Protein AF-A0A971RRY9-F1 (afdb_monomer_lite)

Sequence (162 aa):
MRKINLSLVLVLTAAALVTGLWMGRGYATSAAPGSERDPLVSKSYVDDAIAKLATQLEDIGLPGIDPENPPAANTKLTVVSVAAGKRLIAYEGTEFILRSGKATAIGSAAGGIPDLTGGKDLPNNAAIPANHLLLFPRSDQRGIKATTNIIVMVRGEYTIEP

Radius of gyration: 34.04 Å; chains: 1; bounding box: 78×70×73 Å

Structure (mmCIF, N/CA/C/O backbone):
data_AF-A0A971RRY9-F1
#
_entry.id   AF-A0A971RRY9-F1
#
loop_
_atom_site.group_PDB
_atom_site.id
_atom_site.type_symbol
_atom_site.label_atom_id
_atom_site.label_alt_id
_atom_site.label_comp_id
_atom_site.label_asym_id
_atom_site.label_entity_id
_atom_site.label_seq_id
_atom_site.pdbx_PDB_ins_code
_atom_site.Cartn_x
_atom_site.Cartn_y
_atom_site.Cartn_z
_atom_site.occupancy
_atom_site.B_iso_or_equiv
_atom_site.auth_seq_id
_atom_site.auth_comp_id
_atom_site.auth_asym_id
_atom_site.auth_atom_id
_atom_site.pdbx_PDB_model_num
ATOM 1 N N . MET A 1 1 ? 52.415 -56.990 -55.956 1.00 50.34 1 MET A N 1
ATOM 2 C CA . MET A 1 1 ? 52.219 -56.233 -54.698 1.00 50.34 1 MET A CA 1
ATOM 3 C C . MET A 1 1 ? 53.061 -54.962 -54.763 1.00 50.34 1 MET A C 1
ATOM 5 O O . MET A 1 1 ? 54.281 -55.066 -54.794 1.00 50.34 1 MET A O 1
ATOM 9 N N . ARG A 1 2 ? 52.447 -53.777 -54.902 1.00 57.75 2 ARG A N 1
ATOM 10 C CA . ARG A 1 2 ? 53.183 -52.497 -54.937 1.00 57.75 2 ARG A CA 1
ATOM 11 C C . ARG A 1 2 ? 53.701 -52.197 -53.525 1.00 57.75 2 ARG A C 1
ATOM 13 O O . ARG A 1 2 ? 52.895 -52.059 -52.612 1.00 57.75 2 ARG A O 1
ATOM 20 N N . LYS A 1 3 ? 55.025 -52.152 -53.338 1.00 63.56 3 LYS A N 1
ATOM 21 C CA . LYS A 1 3 ? 55.640 -51.778 -52.056 1.00 63.56 3 LYS A CA 1
ATOM 22 C C . LYS A 1 3 ? 55.388 -50.288 -51.834 1.00 63.56 3 LYS A C 1
ATOM 24 O O . LYS A 1 3 ? 55.818 -49.467 -52.638 1.00 63.56 3 LYS A O 1
ATOM 29 N N . ILE A 1 4 ? 54.632 -49.952 -50.798 1.00 69.81 4 ILE A N 1
ATOM 30 C CA . ILE A 1 4 ? 54.374 -48.562 -50.423 1.00 69.81 4 ILE A CA 1
ATOM 31 C C . ILE A 1 4 ? 55.626 -48.050 -49.707 1.00 69.81 4 ILE A C 1
ATOM 33 O O . ILE A 1 4 ? 56.077 -48.656 -48.735 1.00 69.81 4 ILE A O 1
ATOM 37 N N . ASN A 1 5 ? 56.204 -46.955 -50.201 1.00 78.25 5 ASN A N 1
ATOM 38 C CA . ASN A 1 5 ? 57.389 -46.350 -49.599 1.00 78.25 5 ASN A CA 1
ATOM 39 C C . ASN A 1 5 ? 56.989 -45.659 -48.292 1.00 78.25 5 ASN A C 1
ATOM 41 O O . ASN A 1 5 ? 56.400 -44.580 -48.309 1.00 78.25 5 ASN A O 1
ATOM 45 N N . LEU A 1 6 ? 57.308 -46.291 -47.162 1.00 77.00 6 LEU A N 1
ATOM 46 C CA . LEU A 1 6 ? 56.927 -45.831 -45.823 1.00 77.00 6 LEU A CA 1
ATOM 47 C C . LEU A 1 6 ? 57.407 -44.396 -45.530 1.00 77.00 6 LEU A C 1
ATOM 49 O O . LEU A 1 6 ? 56.700 -43.622 -44.892 1.00 77.00 6 LEU A O 1
ATOM 53 N N . SER A 1 7 ? 58.566 -44.015 -46.073 1.00 76.94 7 SER A N 1
ATOM 54 C CA . SER A 1 7 ? 59.114 -42.657 -45.998 1.00 76.94 7 SER A CA 1
ATOM 55 C C . SER A 1 7 ? 58.240 -41.612 -46.701 1.00 76.94 7 SER A C 1
ATOM 57 O O . SER A 1 7 ? 58.064 -40.516 -46.180 1.00 76.94 7 SER A O 1
ATOM 59 N N . LEU A 1 8 ? 57.639 -41.952 -47.846 1.00 81.44 8 LEU A N 1
ATOM 60 C CA . LEU A 1 8 ? 56.744 -41.055 -48.584 1.00 81.44 8 LEU A CA 1
ATOM 61 C C . LEU A 1 8 ? 55.431 -40.826 -47.820 1.00 81.44 8 LEU A C 1
ATOM 63 O O . LEU A 1 8 ? 54.926 -39.706 -47.775 1.00 81.44 8 LEU A O 1
ATOM 67 N N . VAL A 1 9 ? 54.903 -41.877 -47.185 1.00 82.06 9 VAL A N 1
ATOM 68 C CA . VAL A 1 9 ? 53.677 -41.799 -46.373 1.00 82.06 9 VAL A CA 1
ATOM 69 C C . VAL A 1 9 ? 53.888 -40.900 -45.155 1.00 82.06 9 VAL A C 1
ATOM 71 O O . VAL A 1 9 ? 53.033 -40.070 -44.868 1.00 82.06 9 VAL A O 1
ATOM 74 N N . LEU A 1 10 ? 55.041 -41.009 -44.486 1.00 83.44 10 LEU A N 1
ATOM 75 C CA . LEU A 1 10 ? 55.373 -40.195 -43.313 1.00 83.44 10 LEU A CA 1
ATOM 76 C C . LEU A 1 10 ? 55.483 -38.694 -43.644 1.00 83.44 10 LEU A C 1
ATOM 78 O O . LEU A 1 10 ? 55.057 -37.844 -42.867 1.00 83.44 10 LEU A O 1
ATOM 82 N N . VAL A 1 11 ? 56.042 -38.357 -44.809 1.00 86.25 11 VAL A N 1
ATOM 83 C CA . VAL A 1 11 ? 56.172 -36.957 -45.247 1.00 86.25 11 VAL A CA 1
ATOM 84 C C . VAL A 1 11 ? 54.806 -36.360 -45.590 1.00 86.25 11 VAL A C 1
ATOM 86 O O . VAL A 1 11 ? 54.516 -35.227 -45.210 1.00 86.25 11 VAL A O 1
ATOM 89 N N . LEU A 1 12 ? 53.939 -37.127 -46.256 1.00 83.44 12 LEU A N 1
ATOM 90 C CA . LEU A 1 12 ? 52.580 -36.695 -46.591 1.00 83.44 12 LEU A CA 1
ATOM 91 C C . LEU A 1 12 ? 51.709 -36.488 -45.347 1.00 83.44 12 LEU A C 1
ATOM 93 O O . LEU A 1 12 ? 50.971 -35.506 -45.283 1.00 83.44 12 LEU A O 1
ATOM 97 N N . THR A 1 13 ? 51.812 -37.360 -44.340 1.00 80.81 13 THR A N 1
ATOM 98 C CA . THR A 1 13 ? 51.069 -37.192 -43.082 1.00 80.81 13 THR A CA 1
ATOM 99 C C . THR A 1 13 ? 51.585 -36.010 -42.266 1.00 80.81 13 THR A C 1
ATOM 101 O O . THR A 1 13 ? 50.778 -35.253 -41.731 1.00 80.81 13 THR A O 1
ATOM 104 N N . ALA A 1 14 ? 52.900 -35.780 -42.224 1.00 84.38 14 ALA A N 1
ATOM 105 C CA . ALA A 1 14 ? 53.469 -34.597 -41.582 1.00 84.38 14 ALA A CA 1
ATOM 106 C C . ALA A 1 14 ? 53.028 -33.296 -42.278 1.00 84.38 14 ALA A C 1
ATOM 108 O O . ALA A 1 14 ? 52.628 -32.345 -41.609 1.00 84.38 14 ALA A O 1
ATOM 109 N N . ALA A 1 15 ? 53.021 -33.262 -43.614 1.00 84.88 15 ALA A N 1
ATOM 110 C CA . ALA A 1 15 ? 52.546 -32.107 -44.376 1.00 84.88 15 ALA A CA 1
ATOM 111 C C . ALA A 1 15 ? 51.044 -31.844 -44.161 1.00 84.88 15 ALA A C 1
ATOM 113 O O . ALA A 1 15 ? 50.636 -30.692 -43.993 1.00 84.88 15 ALA A O 1
ATOM 114 N N . ALA A 1 16 ? 50.225 -32.900 -44.102 1.00 82.25 16 ALA A N 1
ATOM 115 C CA . ALA A 1 16 ? 48.799 -32.801 -43.790 1.00 82.25 16 ALA A CA 1
ATOM 116 C C . ALA A 1 16 ? 48.549 -32.289 -42.359 1.00 82.25 16 ALA A C 1
ATOM 118 O O . ALA A 1 16 ? 47.660 -31.471 -42.136 1.00 82.25 16 ALA A O 1
ATOM 119 N N . LEU A 1 17 ? 49.366 -32.710 -41.388 1.00 81.50 17 LEU A N 1
ATOM 120 C CA . LEU A 1 17 ? 49.280 -32.224 -40.009 1.00 81.50 17 LEU A CA 1
ATOM 121 C C . LEU A 1 17 ? 49.686 -30.755 -39.892 1.00 81.50 17 LEU A C 1
ATOM 123 O O . LEU A 1 17 ? 49.001 -29.994 -39.217 1.00 81.50 17 LEU A O 1
ATOM 127 N N . VAL A 1 18 ? 50.756 -30.333 -40.570 1.00 81.88 18 VAL A N 1
ATOM 128 C CA . VAL A 1 18 ? 51.194 -28.930 -40.565 1.00 81.88 18 VAL A CA 1
ATOM 129 C C . VAL A 1 18 ? 50.137 -28.041 -41.217 1.00 81.88 18 VAL A C 1
ATOM 131 O O . VAL A 1 18 ? 49.748 -27.032 -40.636 1.00 81.88 18 VAL A O 1
ATOM 134 N N . THR A 1 19 ? 49.610 -28.429 -42.379 1.00 74.50 19 THR A N 1
ATOM 135 C CA . THR A 1 19 ? 48.544 -27.669 -43.056 1.00 74.50 19 THR A CA 1
ATOM 136 C C . THR A 1 19 ? 47.250 -27.631 -42.240 1.00 74.50 19 THR A C 1
ATOM 138 O O . THR A 1 19 ? 46.660 -26.560 -42.110 1.00 74.50 19 THR A O 1
ATOM 141 N N . GLY A 1 20 ? 46.865 -28.734 -41.590 1.00 73.44 20 GLY A N 1
ATOM 142 C CA . GLY A 1 20 ? 45.749 -28.764 -40.641 1.00 73.44 20 GLY A CA 1
ATOM 143 C C . GLY A 1 20 ? 45.955 -27.845 -39.430 1.00 73.44 20 GLY A C 1
ATOM 144 O O . GLY A 1 20 ? 45.016 -27.179 -38.996 1.00 73.44 20 GLY A O 1
ATOM 145 N N . LEU A 1 21 ? 47.190 -27.731 -38.926 1.00 70.12 21 LEU A N 1
ATOM 146 C CA . LEU A 1 21 ? 47.537 -26.826 -37.824 1.00 70.12 21 LEU A CA 1
ATOM 147 C C . LEU A 1 21 ? 47.477 -25.343 -38.228 1.00 70.12 21 LEU A C 1
ATOM 149 O O . LEU A 1 21 ? 47.121 -24.500 -37.405 1.00 70.12 21 LEU A O 1
ATOM 153 N N . TRP A 1 22 ? 47.804 -25.024 -39.485 1.00 65.62 22 TRP A N 1
ATOM 154 C CA . TRP A 1 22 ? 47.677 -23.671 -40.038 1.00 65.62 22 TRP A CA 1
ATOM 155 C C . TRP A 1 22 ? 46.219 -23.297 -40.330 1.00 65.62 22 TRP A C 1
ATOM 157 O O . TRP A 1 22 ? 45.814 -22.173 -40.045 1.00 65.62 22 TRP A O 1
ATOM 167 N N . MET A 1 23 ? 45.411 -24.238 -40.828 1.00 69.25 23 MET A N 1
ATOM 168 C CA . MET A 1 23 ? 43.984 -24.019 -41.108 1.00 69.25 23 MET A CA 1
ATOM 169 C C . MET A 1 23 ? 43.117 -23.965 -39.837 1.00 69.25 23 MET A C 1
ATOM 171 O O . MET A 1 23 ? 42.079 -23.311 -39.837 1.00 69.25 23 MET A O 1
ATOM 175 N N . GLY A 1 24 ? 43.539 -24.607 -38.740 1.00 58.78 24 GLY A N 1
ATOM 176 C CA . GLY A 1 24 ? 42.820 -24.616 -37.458 1.00 58.78 24 GLY A CA 1
ATOM 177 C C . GLY A 1 24 ? 42.968 -23.346 -36.607 1.00 58.78 24 GLY A C 1
ATOM 178 O O . GLY A 1 24 ? 42.342 -23.236 -35.552 1.00 58.78 24 GLY A O 1
ATOM 179 N N . ARG A 1 25 ? 43.782 -22.370 -37.031 1.00 60.22 25 ARG A N 1
ATOM 180 C CA . ARG A 1 25 ? 43.945 -21.075 -36.351 1.00 60.22 25 ARG A CA 1
ATOM 181 C C . ARG A 1 25 ? 42.826 -20.121 -36.783 1.00 60.22 25 ARG A C 1
ATOM 183 O O . ARG A 1 25 ? 43.056 -19.172 -37.523 1.00 60.22 25 ARG A O 1
ATOM 190 N N . GLY A 1 26 ? 41.601 -20.378 -36.329 1.00 58.75 26 GLY A N 1
ATOM 191 C CA . GLY A 1 26 ? 40.521 -19.398 -36.434 1.00 58.75 26 GLY A CA 1
ATOM 192 C C . GLY A 1 26 ? 40.908 -18.125 -35.676 1.00 58.75 26 GLY A C 1
ATOM 193 O O . GLY A 1 26 ? 41.220 -18.186 -34.487 1.00 58.75 26 GLY A O 1
ATOM 194 N N . TYR A 1 27 ? 40.925 -16.977 -36.353 1.00 60.44 27 TYR A N 1
ATOM 195 C CA . TYR A 1 27 ? 41.151 -15.684 -35.711 1.00 60.44 27 TYR A CA 1
ATOM 196 C C . TYR A 1 27 ? 39.969 -15.384 -34.782 1.00 60.44 27 TYR A C 1
ATOM 198 O O . TYR A 1 27 ? 38.905 -14.958 -35.228 1.00 60.44 27 TYR A O 1
ATOM 206 N N . ALA A 1 28 ? 40.144 -15.618 -33.481 1.00 57.59 28 ALA A N 1
ATOM 207 C CA . ALA A 1 28 ? 39.236 -15.109 -32.465 1.00 57.59 28 ALA A CA 1
ATOM 208 C C . ALA A 1 28 ? 39.396 -13.583 -32.416 1.00 57.59 28 ALA A C 1
ATOM 210 O O . ALA A 1 28 ? 40.261 -13.043 -31.734 1.00 57.59 28 ALA A O 1
ATOM 211 N N . THR A 1 29 ? 38.595 -12.886 -33.215 1.00 56.81 29 THR A N 1
ATOM 212 C CA . THR A 1 29 ? 38.461 -11.431 -33.168 1.00 56.81 29 THR A CA 1
ATOM 213 C C . THR A 1 29 ? 37.662 -11.089 -31.917 1.00 56.81 29 THR A C 1
ATOM 215 O O . THR A 1 29 ? 36.433 -11.115 -31.905 1.00 56.81 29 THR A O 1
ATOM 218 N N . SER A 1 30 ? 38.370 -10.830 -30.820 1.00 60.44 30 SER A N 1
ATOM 219 C CA . SER A 1 30 ? 37.786 -10.109 -29.697 1.00 60.44 30 SER A CA 1
ATOM 220 C C . SER A 1 30 ? 37.339 -8.740 -30.213 1.00 60.44 30 SER A C 1
ATOM 222 O O . SER A 1 30 ? 38.095 -8.055 -30.905 1.00 60.44 30 SER A O 1
ATOM 224 N N . ALA A 1 31 ? 36.088 -8.370 -29.936 1.00 64.56 31 ALA A N 1
ATOM 225 C CA . ALA A 1 31 ? 35.571 -7.041 -30.233 1.00 64.56 31 ALA A CA 1
ATOM 226 C C . ALA A 1 31 ? 36.301 -6.043 -29.325 1.00 64.56 31 ALA A C 1
ATOM 228 O O . ALA A 1 31 ? 35.916 -5.821 -28.181 1.00 64.56 31 ALA A O 1
ATOM 229 N N . ALA A 1 32 ? 37.439 -5.541 -29.798 1.00 71.88 32 ALA A N 1
ATOM 230 C CA . ALA A 1 32 ? 38.115 -4.426 -29.167 1.00 71.88 32 ALA A CA 1
ATOM 231 C C . ALA A 1 32 ? 37.309 -3.147 -29.456 1.00 71.88 32 ALA A C 1
ATOM 233 O O . ALA A 1 32 ? 36.775 -3.021 -30.568 1.00 71.88 32 ALA A O 1
ATOM 234 N N . PRO A 1 33 ? 37.252 -2.198 -28.509 1.00 77.25 33 PRO A N 1
ATOM 235 C CA . PRO A 1 33 ? 36.658 -0.891 -28.758 1.00 77.25 33 PRO A CA 1
ATOM 236 C C . PRO A 1 33 ? 37.293 -0.233 -29.990 1.00 77.25 33 PRO A C 1
ATOM 238 O O . PRO A 1 33 ? 38.517 -0.157 -30.102 1.00 77.25 33 PRO A O 1
ATOM 241 N N . GLY A 1 34 ? 36.464 0.209 -30.932 1.00 74.06 34 GLY A N 1
ATOM 242 C CA . GLY A 1 34 ? 36.862 0.729 -32.245 1.00 74.06 34 GLY A CA 1
ATOM 243 C C . GLY A 1 34 ? 36.976 -0.297 -33.373 1.00 74.06 34 GLY A C 1
ATOM 244 O O . GLY A 1 34 ? 37.459 0.053 -34.449 1.00 74.06 34 GLY A O 1
ATOM 245 N N . SER A 1 35 ? 36.551 -1.544 -33.162 1.00 83.88 35 SER A N 1
ATOM 246 C CA . SER A 1 35 ? 36.460 -2.553 -34.226 1.00 83.88 35 SER A CA 1
ATOM 247 C C . SER A 1 35 ? 35.189 -2.387 -35.070 1.00 83.88 35 SER A C 1
ATOM 249 O O . SER A 1 35 ? 34.248 -1.712 -34.669 1.00 83.88 35 SER A O 1
ATOM 251 N N . GLU A 1 36 ? 35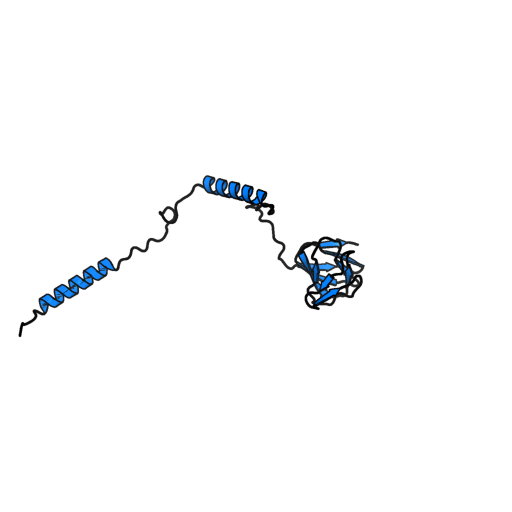.103 -3.068 -36.216 1.00 80.50 36 GLU A N 1
ATOM 252 C CA . GLU A 1 36 ? 33.875 -3.092 -37.035 1.00 80.50 36 GLU A CA 1
ATOM 253 C C . GLU A 1 36 ? 32.635 -3.580 -36.261 1.00 80.50 36 GLU A C 1
ATOM 255 O O . GLU A 1 36 ? 31.511 -3.224 -36.607 1.00 80.50 36 GLU A O 1
ATOM 260 N N . ARG A 1 37 ? 32.830 -4.395 -35.213 1.00 78.12 37 ARG A N 1
ATOM 261 C CA . ARG A 1 37 ? 31.749 -4.901 -34.350 1.00 78.12 37 ARG A CA 1
ATOM 262 C C . ARG A 1 37 ? 31.440 -3.998 -33.155 1.00 78.12 37 ARG A C 1
ATOM 264 O O . ARG A 1 37 ? 30.398 -4.185 -32.541 1.00 78.12 37 ARG A O 1
ATOM 271 N N . ASP A 1 38 ? 32.336 -3.073 -32.823 1.00 84.31 38 ASP A N 1
ATOM 272 C CA . ASP A 1 38 ? 32.195 -2.128 -31.712 1.00 84.31 38 ASP A CA 1
ATOM 273 C C . ASP A 1 38 ? 32.857 -0.791 -32.094 1.00 84.31 38 ASP A C 1
ATOM 275 O O . ASP A 1 38 ? 33.993 -0.532 -31.695 1.00 84.31 38 ASP A O 1
ATOM 279 N N . PRO A 1 39 ? 32.227 0.020 -32.963 1.00 83.44 39 PRO A N 1
ATOM 280 C CA . PRO A 1 39 ? 32.803 1.278 -33.419 1.00 83.44 39 PRO A CA 1
ATOM 281 C C . PRO A 1 39 ? 32.801 2.323 -32.298 1.00 83.44 39 PRO A C 1
ATOM 283 O O . PRO A 1 39 ? 31.857 2.431 -31.519 1.00 83.44 39 PRO A O 1
ATOM 286 N N . LEU A 1 40 ? 33.838 3.161 -32.255 1.00 84.19 40 LEU A N 1
ATOM 287 C CA . LEU A 1 40 ? 33.856 4.300 -31.339 1.00 84.19 40 LEU A CA 1
ATOM 288 C C . LEU A 1 40 ? 32.859 5.362 -31.813 1.00 84.19 40 LEU A C 1
ATOM 290 O O . LEU A 1 40 ? 32.884 5.775 -32.973 1.00 84.19 40 LEU A O 1
ATOM 294 N N . VAL A 1 41 ? 32.025 5.843 -30.895 1.00 88.62 41 VAL A N 1
ATOM 295 C CA . VAL A 1 41 ? 31.114 6.972 -31.119 1.00 88.62 41 VAL A CA 1
ATOM 296 C C . VAL A 1 41 ? 31.517 8.157 -30.248 1.00 88.62 41 VAL A C 1
ATOM 298 O O . VAL A 1 41 ? 32.078 7.988 -29.163 1.00 88.62 41 VAL A O 1
ATOM 301 N N . SER A 1 42 ? 31.262 9.378 -30.724 1.00 91.19 42 SER A N 1
ATOM 302 C CA . SER A 1 42 ? 31.524 10.578 -29.928 1.00 91.19 42 SER A CA 1
ATOM 303 C C . SER A 1 42 ? 30.512 10.695 -28.789 1.00 91.19 42 SER A C 1
ATOM 305 O O . SER A 1 42 ? 29.352 10.305 -28.930 1.00 91.19 42 SER A O 1
ATOM 307 N N . LYS A 1 43 ? 30.927 11.310 -27.675 1.00 89.25 43 LYS A N 1
ATOM 308 C CA . LYS A 1 43 ? 30.012 11.627 -26.569 1.00 89.25 43 LYS A CA 1
ATOM 309 C C . LYS A 1 43 ? 28.789 12.412 -27.065 1.00 89.25 43 LYS A C 1
ATOM 311 O O . LYS A 1 43 ? 27.670 12.055 -26.728 1.00 89.25 43 LYS A O 1
ATOM 316 N N . SER A 1 44 ? 28.998 13.406 -27.935 1.00 91.75 44 SER A N 1
ATOM 317 C CA . SER A 1 44 ? 27.914 14.225 -28.493 1.00 91.75 44 SER A CA 1
ATOM 318 C C . SER A 1 44 ? 26.881 13.413 -29.278 1.00 91.75 44 SER A C 1
ATOM 320 O O . SER A 1 44 ? 25.698 13.693 -29.179 1.00 91.75 44 SER A O 1
ATOM 322 N N . TYR A 1 45 ? 27.300 12.381 -30.020 1.00 89.62 45 TYR A N 1
ATOM 323 C CA . TYR A 1 45 ? 26.374 11.518 -30.754 1.00 89.62 45 TYR A CA 1
ATOM 324 C C . TYR A 1 45 ? 25.474 10.719 -29.805 1.00 89.62 45 TYR A C 1
ATOM 326 O O . TYR A 1 45 ? 24.280 10.576 -30.058 1.00 89.62 45 TYR A O 1
ATOM 334 N N . VAL A 1 46 ? 26.046 10.218 -28.707 1.00 89.38 46 VAL A N 1
ATOM 335 C CA . VAL A 1 46 ? 25.299 9.499 -27.667 1.00 89.38 46 VAL A CA 1
ATOM 336 C C . VAL A 1 46 ? 24.337 10.446 -26.952 1.00 89.38 46 VAL A C 1
ATOM 338 O O . VAL A 1 46 ? 23.164 10.112 -26.810 1.00 89.38 46 VAL A O 1
ATOM 341 N N . ASP A 1 47 ? 24.803 11.638 -26.574 1.00 87.75 47 ASP A N 1
ATOM 342 C CA . ASP A 1 47 ? 23.972 12.663 -25.937 1.00 87.75 47 ASP A CA 1
ATOM 343 C C . ASP A 1 47 ? 22.787 13.059 -26.850 1.00 87.75 47 ASP A C 1
ATOM 345 O O . ASP A 1 47 ? 21.637 13.059 -26.411 1.00 87.75 47 ASP A O 1
ATOM 349 N N . ASP A 1 48 ? 23.038 13.305 -28.142 1.00 89.12 48 ASP A N 1
ATOM 350 C CA . ASP A 1 48 ? 22.008 13.651 -29.132 1.00 89.12 48 ASP A CA 1
ATOM 351 C C . ASP A 1 48 ? 21.004 12.509 -29.360 1.00 89.12 48 ASP A C 1
ATOM 353 O O . ASP A 1 48 ? 19.810 12.749 -29.563 1.00 89.12 48 ASP A O 1
ATOM 357 N N . ALA A 1 49 ? 21.470 11.257 -29.362 1.00 87.88 49 ALA A N 1
ATOM 358 C CA . ALA A 1 49 ? 20.612 10.085 -29.515 1.00 87.88 49 ALA A CA 1
ATOM 359 C C . ALA A 1 49 ? 19.690 9.899 -28.300 1.00 87.88 49 ALA A C 1
ATOM 361 O O . ALA A 1 49 ? 18.502 9.621 -28.473 1.00 87.88 49 ALA A O 1
ATOM 362 N N . ILE A 1 50 ? 20.215 10.106 -27.088 1.00 86.31 50 ILE A N 1
ATOM 363 C CA . ILE A 1 50 ? 19.437 10.067 -25.843 1.00 86.31 50 ILE A CA 1
ATOM 364 C C . ILE A 1 50 ? 18.411 11.203 -25.823 1.00 86.31 50 ILE A C 1
ATOM 366 O O . ILE A 1 50 ? 17.247 10.955 -25.519 1.00 86.31 50 ILE A O 1
ATOM 370 N N . ALA A 1 51 ? 18.800 12.422 -26.210 1.00 84.38 51 ALA A N 1
ATOM 371 C CA . ALA A 1 51 ? 17.889 13.564 -26.272 1.00 84.38 51 ALA A CA 1
ATOM 372 C C . ALA A 1 51 ? 16.725 13.322 -27.248 1.00 84.38 51 ALA A C 1
ATOM 374 O O . ALA A 1 51 ? 15.566 13.559 -26.909 1.00 84.38 51 ALA A O 1
ATOM 375 N N . LYS A 1 52 ? 17.007 12.779 -28.440 1.00 86.12 52 LYS A N 1
ATOM 376 C CA . LYS A 1 52 ? 15.966 12.400 -29.412 1.00 86.12 52 LYS A CA 1
ATOM 377 C C . LYS A 1 52 ? 15.036 11.323 -28.864 1.00 86.12 52 LYS A C 1
ATOM 379 O O . LYS A 1 52 ? 13.822 11.433 -29.017 1.00 86.12 52 LYS A O 1
ATOM 384 N N . LEU A 1 53 ? 15.583 10.305 -28.203 1.00 84.06 53 LEU A N 1
ATOM 385 C CA . LEU A 1 53 ? 14.770 9.262 -27.587 1.00 84.06 53 LEU A CA 1
ATOM 386 C C . LEU A 1 53 ? 13.866 9.837 -26.490 1.00 84.06 53 LEU A C 1
ATOM 388 O O . LEU A 1 53 ? 12.683 9.518 -26.460 1.00 84.06 53 LEU A O 1
ATOM 392 N N . ALA A 1 54 ? 14.388 10.724 -25.640 1.00 78.50 54 ALA A N 1
ATOM 393 C CA . ALA A 1 54 ? 13.608 11.388 -24.599 1.00 78.50 54 ALA A CA 1
ATOM 394 C C . ALA A 1 54 ? 12.410 12.155 -25.186 1.00 78.50 54 ALA A C 1
ATOM 396 O O . ALA A 1 54 ? 11.293 11.977 -24.709 1.00 78.50 54 ALA A O 1
ATOM 397 N N . THR A 1 55 ? 12.607 12.903 -26.280 1.00 79.06 55 THR A N 1
ATOM 398 C CA . THR A 1 55 ? 11.498 13.598 -26.966 1.00 79.06 55 THR A CA 1
ATOM 399 C C . THR A 1 55 ? 10.451 12.639 -27.542 1.00 79.06 55 THR A C 1
ATOM 401 O O . THR A 1 55 ? 9.258 12.887 -27.423 1.00 79.06 55 THR A O 1
ATOM 404 N N . GLN A 1 56 ? 10.867 11.497 -28.103 1.00 81.00 56 GLN A N 1
ATOM 405 C CA . GLN A 1 56 ? 9.933 10.486 -28.618 1.00 81.00 56 GLN A CA 1
ATOM 406 C C . GLN A 1 56 ? 9.134 9.793 -27.504 1.00 81.00 56 GLN A C 1
ATOM 408 O O . GLN A 1 56 ? 8.012 9.345 -27.735 1.00 81.00 56 GLN A O 1
ATOM 413 N N . LEU A 1 57 ? 9.713 9.675 -26.305 1.00 74.69 57 LEU A N 1
ATOM 414 C CA . LEU A 1 57 ? 9.048 9.103 -25.135 1.00 74.69 57 LEU A CA 1
ATOM 415 C C . LEU A 1 57 ? 8.046 10.077 -24.491 1.00 74.69 57 LEU A C 1
ATOM 417 O O . LEU A 1 57 ? 7.042 9.641 -23.927 1.00 74.69 57 LEU A O 1
ATOM 421 N N . GLU A 1 58 ? 8.287 11.383 -24.602 1.00 71.25 58 GLU A N 1
ATOM 422 C CA . GLU A 1 58 ? 7.348 12.421 -24.168 1.00 71.25 58 GLU A CA 1
ATOM 423 C C . GLU A 1 58 ? 6.057 12.393 -25.007 1.00 71.25 58 GLU A C 1
ATOM 425 O O . GLU A 1 58 ? 4.958 12.414 -24.451 1.00 71.25 58 GLU A O 1
ATOM 430 N N . ASP A 1 59 ? 6.174 12.201 -26.326 1.00 74.25 59 ASP A N 1
ATOM 431 C CA . ASP A 1 59 ? 5.029 12.100 -27.246 1.00 74.25 59 ASP A CA 1
ATOM 432 C C . ASP A 1 59 ? 4.098 10.900 -26.954 1.00 74.25 59 ASP A C 1
ATOM 434 O O . ASP A 1 59 ? 2.915 10.931 -27.300 1.00 74.25 59 ASP A O 1
ATOM 438 N N . ILE A 1 60 ? 4.598 9.840 -26.302 1.00 72.31 60 ILE A N 1
ATOM 439 C CA . ILE A 1 60 ? 3.805 8.657 -25.906 1.00 72.31 60 ILE A CA 1
ATOM 440 C C . ILE A 1 60 ? 3.255 8.739 -24.471 1.00 72.31 60 ILE A C 1
ATOM 442 O O . ILE A 1 60 ? 2.608 7.796 -24.013 1.00 72.31 60 ILE A O 1
ATOM 446 N N . GLY A 1 61 ? 3.485 9.847 -23.758 1.00 54.06 61 GLY A N 1
ATOM 447 C CA . GLY A 1 61 ? 2.914 10.098 -22.432 1.00 54.06 61 GLY A CA 1
ATOM 448 C C . GLY A 1 61 ? 3.511 9.260 -21.295 1.00 54.06 61 GLY A C 1
ATOM 449 O O . GLY A 1 61 ? 2.869 9.108 -20.254 1.00 54.06 61 GLY A O 1
ATOM 450 N N . LEU A 1 62 ? 4.717 8.706 -21.465 1.00 61.94 62 LEU A N 1
ATOM 451 C CA . LEU A 1 62 ? 5.469 8.133 -20.346 1.00 61.94 62 LEU A CA 1
ATOM 452 C C . LEU A 1 62 ? 6.129 9.271 -19.545 1.00 61.94 62 LEU A C 1
ATOM 454 O O . LEU A 1 62 ? 6.607 10.231 -20.149 1.00 61.94 62 LEU A O 1
ATOM 458 N N . PRO A 1 63 ? 6.193 9.188 -18.200 1.00 60.31 63 PRO A N 1
ATOM 459 C CA . PRO A 1 63 ? 6.958 10.147 -17.410 1.00 60.31 63 PRO A CA 1
ATOM 460 C C . PRO A 1 63 ? 8.401 10.161 -17.921 1.00 60.31 63 PRO A C 1
ATOM 462 O O . PRO A 1 63 ? 9.011 9.099 -18.073 1.00 60.31 63 PRO A O 1
ATOM 465 N N . GLY A 1 64 ? 8.906 11.359 -18.231 1.00 56.47 64 GLY A N 1
ATOM 466 C CA . GLY A 1 64 ? 10.220 11.552 -18.837 1.00 56.47 64 GLY A CA 1
ATOM 467 C C . GLY A 1 64 ? 11.291 10.738 -18.116 1.00 56.47 64 GLY A C 1
ATOM 468 O O . GLY A 1 64 ? 11.413 10.790 -16.891 1.00 56.47 64 GLY A O 1
ATOM 469 N N . ILE A 1 65 ? 12.051 9.953 -18.880 1.00 58.31 65 ILE A N 1
ATOM 470 C CA . ILE A 1 65 ? 13.245 9.290 -18.367 1.00 58.31 65 ILE A CA 1
ATOM 471 C C . ILE A 1 65 ? 14.293 10.388 -18.212 1.00 58.31 65 ILE A C 1
ATOM 473 O O . ILE A 1 65 ? 14.980 10.720 -19.172 1.00 58.31 65 ILE A O 1
ATOM 477 N N . ASP A 1 66 ? 14.387 10.979 -17.026 1.00 63.09 66 ASP A N 1
ATOM 478 C CA . ASP A 1 66 ? 15.561 11.760 -16.654 1.00 63.09 66 ASP A CA 1
ATOM 479 C C . ASP A 1 66 ? 16.739 10.769 -16.513 1.00 63.09 66 ASP A C 1
ATOM 481 O O . ASP A 1 66 ? 16.691 9.883 -15.652 1.00 63.09 66 ASP A O 1
ATOM 485 N N . PRO A 1 67 ? 17.771 10.840 -17.379 1.00 57.19 67 PRO A N 1
ATOM 486 C CA . PRO A 1 67 ? 18.904 9.918 -17.336 1.00 57.19 67 PRO A CA 1
ATOM 487 C C . PRO A 1 67 ? 19.739 10.055 -16.056 1.00 57.19 67 PRO A C 1
ATOM 489 O O . PRO A 1 67 ? 20.435 9.110 -15.683 1.00 57.19 67 PRO A O 1
ATOM 492 N N . GLU A 1 68 ? 19.687 11.215 -15.395 1.00 60.81 68 GLU A N 1
ATOM 493 C CA . GLU A 1 68 ? 20.382 11.487 -14.134 1.00 60.81 68 GLU A CA 1
ATOM 494 C C . GLU A 1 68 ? 19.511 11.158 -12.913 1.00 60.81 68 GLU A C 1
ATOM 496 O O . GLU A 1 68 ? 20.042 10.830 -11.849 1.00 60.81 68 GLU A O 1
ATOM 501 N N . ASN A 1 69 ? 18.183 11.176 -13.064 1.00 58.22 69 ASN A N 1
ATOM 502 C CA . ASN A 1 69 ? 17.228 10.868 -12.001 1.00 58.22 69 ASN A CA 1
ATOM 503 C C . ASN A 1 69 ? 16.052 10.015 -12.518 1.00 58.22 69 ASN A C 1
ATOM 505 O O . ASN A 1 69 ? 14.935 10.521 -12.659 1.00 58.22 69 ASN A O 1
ATOM 509 N N . PRO A 1 70 ? 16.266 8.714 -12.802 1.00 58.94 70 PRO A N 1
ATOM 510 C CA . PRO A 1 70 ? 15.213 7.861 -13.339 1.00 58.94 70 PRO A CA 1
ATOM 511 C C . PRO A 1 70 ? 13.996 7.895 -12.406 1.00 58.94 70 PRO A C 1
ATOM 513 O O . PRO A 1 70 ? 14.185 7.835 -11.185 1.00 58.94 70 PRO A O 1
ATOM 516 N N . PRO A 1 71 ? 12.755 7.972 -12.932 1.00 56.22 71 PRO A N 1
ATOM 517 C CA . PRO A 1 71 ? 11.566 7.952 -12.095 1.00 56.22 71 PRO A CA 1
ATOM 518 C C . PRO A 1 71 ? 11.629 6.710 -11.211 1.00 56.22 71 PRO A C 1
ATOM 520 O O . PRO A 1 71 ? 11.603 5.573 -11.689 1.00 56.22 71 PRO A O 1
ATOM 523 N N . ALA A 1 72 ? 11.794 6.933 -9.908 1.00 57.72 72 ALA A N 1
ATOM 524 C CA . ALA A 1 72 ? 11.891 5.863 -8.940 1.00 57.72 72 ALA A CA 1
ATOM 525 C C . ALA A 1 72 ? 10.523 5.185 -8.869 1.00 57.72 72 ALA A C 1
ATOM 527 O O . ALA A 1 72 ? 9.650 5.608 -8.115 1.00 57.72 72 ALA A O 1
ATOM 528 N N . ALA A 1 73 ? 10.325 4.127 -9.658 1.00 59.88 73 ALA A N 1
ATOM 529 C CA . ALA A 1 73 ? 9.199 3.230 -9.475 1.00 59.88 73 ALA A CA 1
ATOM 530 C C . ALA A 1 73 ? 9.263 2.739 -8.022 1.00 59.88 73 ALA A C 1
ATOM 532 O O . ALA A 1 73 ? 10.176 1.993 -7.651 1.00 59.88 73 ALA A O 1
ATOM 533 N N . ASN A 1 74 ? 8.336 3.203 -7.181 1.00 63.84 74 ASN A N 1
ATOM 534 C CA . ASN A 1 74 ? 8.302 2.970 -5.736 1.00 63.84 74 ASN A CA 1
ATOM 535 C C . ASN A 1 74 ? 7.870 1.527 -5.396 1.00 63.84 74 ASN A C 1
ATOM 537 O O . ASN A 1 74 ? 6.995 1.261 -4.579 1.00 63.84 74 ASN A O 1
ATOM 541 N N . THR A 1 75 ? 8.550 0.557 -5.998 1.00 74.31 75 THR A N 1
ATOM 542 C CA . THR A 1 75 ? 8.348 -0.886 -5.816 1.00 74.31 75 THR A CA 1
ATOM 543 C C . THR A 1 75 ? 8.850 -1.391 -4.458 1.00 74.31 75 THR A C 1
ATOM 545 O O . THR A 1 75 ? 8.594 -2.538 -4.072 1.00 74.31 75 THR A O 1
ATOM 548 N N . LYS A 1 76 ? 9.543 -0.535 -3.697 1.00 87.69 76 LYS A N 1
ATOM 549 C CA . LYS A 1 76 ? 10.049 -0.849 -2.362 1.00 87.69 76 LYS A CA 1
ATOM 550 C C . LYS A 1 76 ? 8.897 -0.977 -1.365 1.00 87.69 76 LYS A C 1
ATOM 552 O O . LYS A 1 76 ? 8.124 -0.048 -1.163 1.00 87.69 76 LYS A O 1
ATOM 557 N N . LEU A 1 77 ? 8.862 -2.108 -0.662 1.00 91.62 77 LEU A N 1
ATOM 558 C CA . LEU A 1 77 ? 8.045 -2.264 0.539 1.00 91.62 77 LEU A CA 1
ATOM 559 C C . LEU A 1 77 ? 8.678 -1.486 1.697 1.00 91.62 77 LEU A C 1
ATOM 561 O O . LEU A 1 77 ? 9.835 -1.714 2.060 1.00 91.62 77 LEU A O 1
ATOM 565 N N . THR A 1 78 ? 7.912 -0.579 2.286 1.00 95.25 78 THR A N 1
ATOM 566 C CA . THR A 1 78 ? 8.291 0.199 3.468 1.00 95.25 78 THR A CA 1
ATOM 567 C C . THR A 1 78 ? 7.433 -0.195 4.663 1.00 95.25 78 THR A C 1
ATOM 569 O O . THR A 1 78 ? 6.327 -0.710 4.509 1.00 95.25 78 THR A O 1
ATOM 572 N N . VAL A 1 79 ? 7.964 -0.004 5.870 1.00 97.44 79 VAL A N 1
ATOM 573 C CA . VAL A 1 79 ? 7.245 -0.267 7.119 1.00 97.44 79 VAL A CA 1
ATOM 574 C C . VAL A 1 79 ? 6.815 1.070 7.700 1.00 97.44 79 VAL A C 1
ATOM 576 O O . VAL A 1 79 ? 7.656 1.919 7.988 1.00 97.44 79 VAL A O 1
ATOM 579 N N . VAL A 1 80 ? 5.511 1.241 7.879 1.00 97.88 80 VAL A N 1
ATOM 580 C CA . VAL A 1 80 ? 4.888 2.486 8.322 1.00 97.88 80 VAL A CA 1
ATOM 581 C C . VAL A 1 80 ? 4.196 2.244 9.657 1.00 97.88 80 VAL A C 1
ATOM 583 O O . VAL A 1 80 ? 3.394 1.320 9.796 1.00 97.88 80 VAL A O 1
ATOM 586 N N . SER A 1 81 ? 4.511 3.074 10.650 1.00 98.12 81 SER A N 1
ATOM 587 C CA . SER A 1 81 ? 3.816 3.091 11.940 1.00 98.12 81 SER A CA 1
ATOM 588 C C . SER A 1 81 ? 2.734 4.164 11.913 1.00 98.12 81 SER A C 1
ATOM 590 O O . SER A 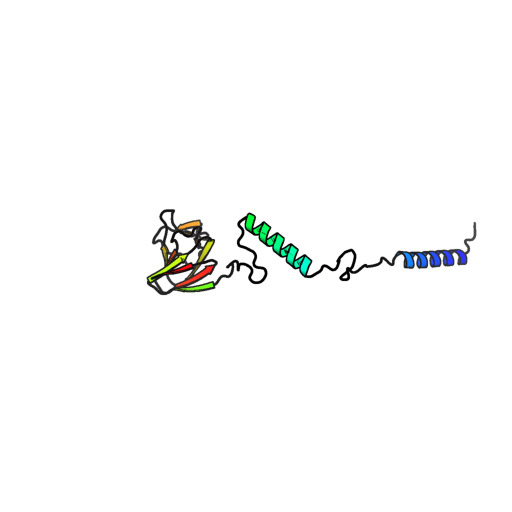1 81 ? 3.016 5.313 11.573 1.00 98.12 81 SER A O 1
ATOM 592 N N . VAL A 1 82 ? 1.501 3.801 12.264 1.00 98.38 82 VAL A N 1
ATOM 593 C CA . VAL A 1 82 ? 0.355 4.719 12.276 1.00 98.38 82 VAL A CA 1
ATOM 594 C C . VAL A 1 82 ? -0.291 4.682 13.659 1.00 98.38 82 VAL A C 1
ATOM 596 O O . VAL A 1 82 ? -0.635 3.617 14.176 1.00 98.38 82 VAL A O 1
ATOM 599 N N . ALA A 1 83 ? -0.427 5.852 14.282 1.00 98.62 83 ALA A N 1
ATOM 600 C CA . ALA A 1 83 ? -1.035 5.982 15.603 1.00 98.62 83 ALA A CA 1
ATOM 601 C C . ALA A 1 83 ? -2.552 5.739 15.560 1.00 98.62 83 ALA A C 1
ATOM 603 O O . ALA A 1 83 ? -3.203 5.988 14.544 1.00 98.62 83 ALA A O 1
ATOM 604 N N . ALA A 1 84 ? -3.125 5.303 16.684 1.00 98.50 84 ALA A N 1
ATOM 605 C CA . ALA A 1 84 ? -4.570 5.140 16.825 1.00 98.50 84 ALA A CA 1
ATOM 606 C C . ALA A 1 84 ? -5.331 6.429 16.461 1.00 98.50 84 ALA A C 1
ATOM 608 O O . ALA A 1 84 ? -4.912 7.537 16.794 1.00 98.50 84 ALA A O 1
ATOM 609 N N . GLY A 1 85 ? -6.468 6.277 15.786 1.00 98.25 85 GLY A N 1
ATOM 610 C CA . GLY A 1 85 ? -7.320 7.373 15.329 1.00 98.25 85 GLY A CA 1
ATOM 611 C C . GLY A 1 85 ? -6.987 7.879 13.925 1.00 98.25 85 GLY A C 1
ATOM 612 O O . GLY A 1 85 ? -7.913 8.292 13.229 1.00 98.25 85 GLY A O 1
ATOM 613 N N . LYS A 1 86 ? -5.723 7.769 13.492 1.00 98.62 86 LYS A N 1
ATOM 614 C CA . LYS A 1 86 ? -5.250 8.271 12.195 1.00 98.62 86 LYS A CA 1
ATOM 615 C C . LYS A 1 86 ? -5.738 7.432 11.021 1.00 98.62 86 LYS A C 1
ATOM 617 O O . LYS A 1 86 ? -6.043 6.240 11.154 1.00 98.62 86 LYS A O 1
ATOM 622 N N . ARG A 1 87 ? -5.776 8.062 9.851 1.00 98.44 87 ARG A N 1
ATOM 623 C CA . ARG A 1 87 ? -6.146 7.442 8.576 1.00 98.44 87 ARG A CA 1
ATOM 624 C C . ARG A 1 87 ? -4.900 7.307 7.712 1.00 98.44 87 ARG A C 1
ATOM 626 O O . ARG A 1 87 ? -4.125 8.248 7.597 1.00 98.44 87 ARG A O 1
ATOM 633 N N . LEU A 1 88 ? -4.716 6.142 7.113 1.00 98.44 88 LEU A N 1
ATOM 634 C CA . LEU A 1 88 ? -3.701 5.889 6.102 1.00 98.44 88 LEU A CA 1
ATOM 635 C C . LEU A 1 88 ? -4.423 5.780 4.758 1.00 98.44 88 LEU A C 1
ATOM 637 O O . LEU A 1 88 ? -5.078 4.770 4.498 1.00 98.44 88 LEU A O 1
ATOM 641 N N . ILE A 1 89 ? -4.356 6.841 3.958 1.00 98.44 89 ILE A N 1
ATOM 642 C CA . ILE A 1 89 ? -5.026 6.952 2.659 1.00 98.44 89 ILE A CA 1
ATOM 643 C C . ILE A 1 89 ? -4.066 6.509 1.565 1.00 98.44 89 ILE A C 1
ATOM 645 O O . ILE A 1 89 ? -2.907 6.924 1.546 1.00 98.44 89 ILE A O 1
ATOM 649 N N . ALA A 1 90 ? -4.547 5.641 0.686 1.00 97.62 90 ALA A N 1
ATOM 650 C CA . ALA A 1 90 ? -3.778 5.070 -0.403 1.00 97.62 90 ALA A CA 1
ATOM 651 C C . ALA A 1 90 ? -4.056 5.815 -1.712 1.00 97.62 90 ALA A C 1
ATOM 653 O O . ALA A 1 90 ? -5.188 6.233 -1.970 1.00 97.62 90 ALA A O 1
ATOM 654 N N . TYR A 1 91 ? -3.027 5.937 -2.542 1.00 96.56 91 TYR A N 1
ATOM 655 C CA . TYR A 1 91 ? -3.168 6.359 -3.933 1.00 96.56 91 TYR A CA 1
ATOM 656 C C . TYR A 1 91 ? -3.349 5.144 -4.853 1.00 96.56 91 TYR A C 1
ATOM 658 O O . TYR A 1 91 ? -3.336 3.990 -4.415 1.00 96.56 91 TYR A O 1
ATOM 666 N N . GLU A 1 92 ? -3.571 5.408 -6.136 1.00 95.25 92 GLU A N 1
ATOM 667 C CA . GLU A 1 92 ? -3.678 4.375 -7.159 1.00 95.25 92 GLU A CA 1
ATOM 668 C C . GLU A 1 92 ? -2.450 3.456 -7.209 1.00 95.25 92 GLU A C 1
ATOM 670 O O . GLU A 1 92 ? -1.306 3.893 -7.120 1.00 95.25 92 GLU A O 1
ATOM 675 N N . GLY A 1 93 ? -2.698 2.153 -7.335 1.00 94.88 93 GLY A N 1
ATOM 676 C CA . GLY A 1 93 ? -1.653 1.132 -7.410 1.00 94.88 93 GLY A CA 1
ATOM 677 C C . GLY A 1 93 ? -0.996 0.788 -6.070 1.00 94.88 93 GLY A C 1
ATOM 678 O O . GLY A 1 93 ? -0.142 -0.096 -6.032 1.00 94.88 93 GLY A O 1
ATOM 679 N N . THR A 1 94 ? -1.389 1.435 -4.972 1.00 96.81 94 THR A N 1
ATOM 680 C CA . THR A 1 94 ? -0.820 1.170 -3.649 1.00 96.81 94 THR A CA 1
ATOM 681 C C . THR A 1 94 ? -1.314 -0.159 -3.077 1.00 96.81 94 THR A C 1
ATOM 683 O O . THR A 1 94 ? -2.454 -0.578 -3.289 1.00 96.81 94 THR A O 1
ATOM 686 N N . GLU A 1 95 ? -0.450 -0.822 -2.313 1.00 97.88 95 GLU A N 1
ATOM 687 C CA . GLU A 1 95 ? -0.706 -2.095 -1.649 1.00 97.88 95 GLU A CA 1
ATOM 688 C C . GLU A 1 95 ? -0.391 -1.997 -0.154 1.00 97.88 95 GLU A C 1
ATOM 690 O O . GLU A 1 95 ? 0.707 -1.571 0.223 1.00 97.88 95 GLU A O 1
ATOM 695 N N . PHE A 1 96 ? -1.315 -2.442 0.705 1.00 98.44 96 PHE A N 1
ATOM 696 C CA . PHE A 1 96 ? -1.112 -2.495 2.159 1.00 98.44 96 PHE A CA 1
ATOM 697 C C . PHE A 1 96 ? -1.157 -3.923 2.698 1.00 98.44 96 PHE A C 1
ATOM 699 O O . PHE A 1 96 ? -1.965 -4.744 2.269 1.00 98.44 96 PHE A O 1
ATOM 706 N N . ILE A 1 97 ? -0.349 -4.178 3.730 1.00 98.62 97 ILE A N 1
ATOM 707 C CA . ILE A 1 97 ? -0.456 -5.359 4.592 1.00 98.62 97 ILE A CA 1
ATOM 708 C C . ILE A 1 97 ? -0.424 -4.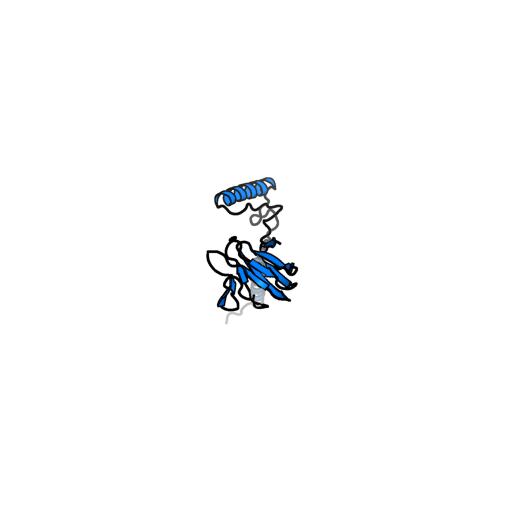902 6.051 1.00 98.62 97 ILE A C 1
ATOM 710 O O . ILE A 1 97 ? 0.590 -4.393 6.532 1.00 98.62 97 ILE A O 1
ATOM 714 N N . LEU A 1 98 ? -1.515 -5.120 6.787 1.00 98.62 98 LEU A N 1
ATOM 715 C CA . LEU A 1 98 ? -1.557 -4.860 8.228 1.00 98.62 98 LEU A CA 1
ATOM 716 C C . LEU A 1 98 ? -0.738 -5.929 8.968 1.00 98.62 98 LEU A C 1
ATOM 718 O O . LEU A 1 98 ? -1.091 -7.108 8.943 1.00 98.62 98 LEU A O 1
ATOM 722 N N . ARG A 1 99 ? 0.356 -5.529 9.625 1.00 98.44 99 ARG A N 1
ATOM 723 C CA . ARG A 1 99 ? 1.286 -6.436 10.326 1.00 98.44 99 ARG A CA 1
ATOM 724 C C . ARG A 1 99 ? 1.110 -6.443 11.841 1.00 98.44 99 ARG A C 1
ATOM 726 O O . ARG A 1 99 ? 1.481 -7.426 12.478 1.00 98.44 99 ARG A O 1
ATOM 733 N N . SER A 1 100 ? 0.545 -5.387 12.424 1.00 98.31 100 SER A N 1
ATOM 734 C CA . SER A 1 100 ? 0.190 -5.351 13.846 1.00 98.31 100 SER A CA 1
ATOM 735 C C . SER A 1 100 ? -0.951 -4.375 14.137 1.00 98.31 100 SER A C 1
ATOM 737 O O . SER A 1 100 ? -1.200 -3.445 13.371 1.00 98.31 100 SER A O 1
ATOM 739 N N . GLY A 1 101 ? -1.621 -4.582 15.274 1.00 98.44 101 GLY A N 1
ATOM 740 C CA . GLY A 1 101 ? -2.742 -3.760 15.726 1.00 98.44 101 GLY A CA 1
ATOM 741 C C . GLY A 1 101 ? -4.046 -4.044 14.975 1.00 98.44 101 GLY A C 1
ATOM 742 O O . GLY A 1 101 ? -4.234 -5.127 14.422 1.00 98.44 101 GLY A O 1
ATOM 743 N N . LYS A 1 102 ? -4.983 -3.093 15.015 1.00 98.69 102 LYS A N 1
ATOM 744 C CA . LYS A 1 102 ? -6.317 -3.209 14.414 1.00 98.69 102 LYS A CA 1
ATOM 745 C C . LYS A 1 102 ? -6.657 -1.965 13.599 1.00 98.69 102 LYS A C 1
ATOM 747 O O . LYS A 1 102 ? -6.473 -0.841 14.074 1.00 98.69 102 LYS A O 1
ATOM 752 N N . ALA A 1 103 ? -7.241 -2.160 12.423 1.00 98.75 103 ALA A N 1
ATOM 753 C CA . ALA A 1 103 ? -7.720 -1.087 11.560 1.00 98.75 103 ALA A CA 1
ATOM 754 C C . ALA A 1 103 ? -9.077 -1.433 10.932 1.00 98.75 103 ALA A C 1
ATOM 756 O O . ALA A 1 103 ? -9.455 -2.605 10.872 1.00 98.75 103 ALA A O 1
ATOM 757 N N . THR A 1 104 ? -9.792 -0.420 10.446 1.00 98.75 104 THR A N 1
ATOM 758 C CA . THR A 1 104 ? -11.019 -0.582 9.655 1.00 98.75 104 THR A CA 1
ATOM 759 C C . THR A 1 104 ? -10.850 -0.013 8.252 1.00 98.75 104 THR A C 1
ATOM 761 O O . THR A 1 104 ? -10.137 0.971 8.061 1.00 98.75 104 THR A O 1
ATOM 764 N N . ALA A 1 105 ? -11.512 -0.617 7.271 1.00 98.56 105 ALA A N 1
ATOM 765 C CA . ALA A 1 105 ? -11.518 -0.170 5.886 1.00 98.56 105 ALA A CA 1
ATOM 766 C C . ALA A 1 105 ? -12.176 1.207 5.742 1.00 98.56 105 ALA A C 1
ATOM 768 O O . ALA A 1 105 ? -13.222 1.472 6.339 1.00 98.56 105 ALA A O 1
ATOM 769 N N . ILE A 1 106 ? -11.575 2.053 4.911 1.00 98.31 106 ILE A N 1
ATOM 770 C CA . ILE A 1 106 ? -12.162 3.274 4.369 1.00 98.31 106 ILE A CA 1
ATOM 771 C C . ILE A 1 106 ? -12.451 2.978 2.895 1.00 98.31 106 ILE A C 1
ATOM 773 O O . ILE A 1 106 ? -11.526 2.845 2.095 1.00 98.31 106 ILE A O 1
ATOM 777 N N . GLY A 1 107 ? -13.729 2.801 2.564 1.00 95.38 107 GLY A N 1
ATOM 778 C CA . GLY A 1 107 ? -14.191 2.619 1.186 1.00 95.38 107 GLY A CA 1
ATOM 779 C C . GLY A 1 107 ? -14.427 3.953 0.472 1.00 95.38 107 GLY A C 1
ATOM 780 O O . GLY A 1 107 ? -14.355 5.019 1.079 1.00 95.38 107 GLY A O 1
ATOM 781 N N . SER A 1 108 ? -14.774 3.881 -0.810 1.00 95.00 108 SER A N 1
ATOM 782 C CA . SER A 1 108 ? -15.204 5.026 -1.625 1.00 95.00 108 SER A CA 1
ATOM 783 C C . SER A 1 108 ? -16.669 4.872 -2.053 1.00 95.00 108 SER A C 1
ATOM 785 O O . SER A 1 108 ? -17.290 3.829 -1.838 1.00 95.00 108 SER A O 1
ATOM 787 N N . ALA A 1 109 ? -17.209 5.870 -2.756 1.00 91.44 109 ALA A N 1
ATOM 788 C CA . ALA A 1 109 ? -18.502 5.743 -3.435 1.00 91.44 109 ALA A CA 1
ATOM 789 C C . ALA A 1 109 ? -18.518 4.631 -4.508 1.00 91.44 109 ALA A C 1
ATOM 791 O O . ALA A 1 109 ? -19.581 4.117 -4.843 1.00 91.44 109 ALA A O 1
ATOM 792 N N . ALA A 1 110 ? -17.351 4.239 -5.029 1.00 90.25 110 ALA A N 1
ATOM 793 C CA . ALA A 1 110 ? -17.198 3.211 -6.056 1.00 90.25 110 ALA A CA 1
ATOM 794 C C . ALA A 1 110 ? -16.934 1.799 -5.487 1.00 90.25 110 ALA A C 1
ATOM 796 O O . ALA A 1 110 ? -16.595 0.896 -6.251 1.00 90.25 110 ALA A O 1
ATOM 797 N N . GLY A 1 111 ? -17.027 1.599 -4.166 1.00 93.06 111 GLY A N 1
ATOM 798 C CA . GLY A 1 111 ? -16.870 0.290 -3.518 1.00 93.06 111 GLY A CA 1
ATOM 799 C C . GLY A 1 111 ? -15.853 0.261 -2.373 1.00 93.06 111 GLY A C 1
ATOM 800 O O . GLY A 1 111 ? -15.340 1.299 -1.945 1.00 93.06 111 GLY A O 1
ATOM 801 N N . GLY A 1 112 ? -15.595 -0.945 -1.864 1.00 96.19 112 GLY A N 1
ATOM 802 C CA . GLY A 1 112 ? -14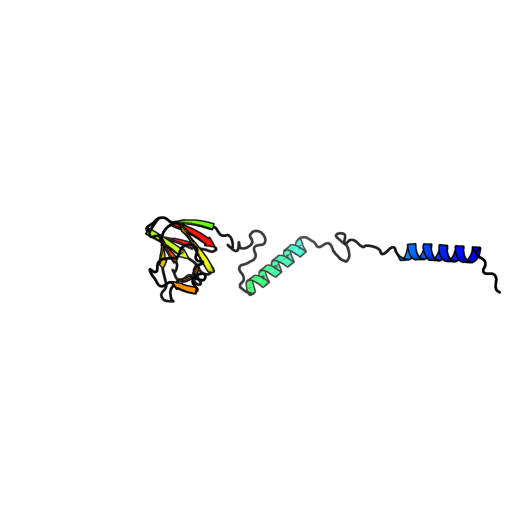.727 -1.236 -0.728 1.00 96.19 112 GLY A CA 1
ATOM 803 C C . GLY A 1 112 ? -13.243 -1.341 -1.079 1.00 96.19 112 GLY A C 1
ATOM 804 O O . GLY A 1 112 ? -12.755 -0.669 -1.982 1.00 96.19 112 GLY A O 1
ATOM 805 N N . ILE A 1 113 ? -12.492 -2.140 -0.327 1.00 98.38 113 ILE A N 1
ATOM 806 C CA . ILE A 1 113 ? -11.068 -2.394 -0.581 1.00 98.38 113 ILE A CA 1
ATOM 807 C C . ILE A 1 113 ? -10.897 -3.847 -1.033 1.00 98.38 113 ILE A C 1
ATOM 809 O O . ILE A 1 113 ? -11.203 -4.745 -0.243 1.00 98.38 113 ILE A O 1
ATOM 813 N N . PRO A 1 114 ? -10.364 -4.098 -2.239 1.00 98.25 114 PRO A N 1
ATOM 814 C CA . PRO A 1 114 ? -9.994 -5.438 -2.675 1.00 98.25 114 PRO A CA 1
ATOM 815 C C . PRO A 1 114 ? -8.991 -6.105 -1.720 1.00 98.25 114 PRO A C 1
ATOM 817 O O . PRO A 1 114 ? -7.836 -5.691 -1.619 1.00 98.25 114 PRO A O 1
ATOM 820 N N . ASP A 1 115 ? -9.427 -7.162 -1.037 1.00 98.44 115 ASP A N 1
ATOM 821 C CA . ASP A 1 115 ? -8.585 -8.087 -0.278 1.00 98.44 115 ASP A CA 1
ATOM 822 C C . ASP A 1 115 ? -8.240 -9.273 -1.182 1.00 98.44 115 ASP A C 1
ATOM 824 O O . ASP A 1 115 ? -9.040 -10.194 -1.374 1.00 98.44 115 ASP A O 1
ATOM 828 N N . LEU A 1 116 ? -7.036 -9.235 -1.753 1.00 98.38 116 LEU A N 1
ATOM 829 C CA . LEU A 1 116 ? -6.573 -10.228 -2.721 1.00 98.38 116 LEU A CA 1
ATOM 830 C C . LEU A 1 116 ? -6.238 -11.570 -2.066 1.00 98.38 116 LEU A C 1
ATOM 832 O O . LEU A 1 116 ? -6.288 -12.606 -2.723 1.00 98.38 116 LEU A O 1
ATOM 836 N N . THR A 1 117 ? -5.920 -11.573 -0.771 1.00 98.44 117 THR A N 1
ATOM 837 C CA . THR A 1 117 ? -5.652 -12.804 -0.018 1.00 98.44 117 THR A CA 1
ATOM 838 C C . THR A 1 117 ? -6.954 -13.494 0.391 1.00 98.44 117 THR A C 1
ATOM 840 O O . THR A 1 117 ? -7.051 -14.716 0.346 1.00 98.44 117 THR A O 1
ATOM 843 N N . GLY A 1 118 ? -7.966 -12.718 0.783 1.00 97.50 118 GLY A N 1
ATOM 844 C CA . GLY A 1 118 ? -9.283 -13.211 1.187 1.00 97.50 118 GLY A CA 1
ATOM 845 C C . GLY A 1 118 ? -10.274 -13.390 0.036 1.00 97.50 118 GLY A C 1
ATOM 846 O O . GLY A 1 118 ? -11.342 -13.956 0.261 1.00 97.50 118 GLY A O 1
ATOM 847 N N . GLY A 1 119 ? -9.951 -12.903 -1.167 1.00 97.81 119 GLY A N 1
ATOM 848 C CA . GLY A 1 119 ? -10.788 -13.023 -2.362 1.00 97.81 119 GLY A CA 1
ATOM 849 C C . GLY A 1 119 ? -12.110 -12.259 -2.267 1.00 97.81 119 GLY A C 1
ATOM 850 O O . GLY A 1 119 ? -13.131 -12.738 -2.757 1.00 97.81 119 GLY A O 1
ATOM 851 N N . LYS A 1 120 ? -12.125 -11.104 -1.593 1.00 96.88 120 LYS A N 1
ATOM 852 C CA . LYS A 1 120 ? -13.352 -10.339 -1.321 1.00 96.88 120 LYS A CA 1
ATOM 853 C C . LYS A 1 120 ? -13.110 -8.836 -1.336 1.00 96.88 120 LYS A C 1
ATOM 855 O O . LYS A 1 120 ? -11.991 -8.379 -1.143 1.00 96.88 120 LYS A O 1
ATOM 860 N N . ASP A 1 121 ? -14.181 -8.073 -1.504 1.00 97.44 121 ASP A N 1
ATOM 861 C CA . ASP A 1 121 ? -14.160 -6.622 -1.332 1.00 97.44 121 ASP A CA 1
ATOM 862 C C . ASP A 1 121 ? -14.538 -6.275 0.118 1.00 97.44 121 ASP A C 1
ATOM 864 O O . ASP A 1 121 ? -15.570 -6.723 0.625 1.00 97.44 121 ASP A O 1
ATOM 868 N N . LEU A 1 122 ? -13.682 -5.531 0.822 1.00 98.31 122 LEU A N 1
ATOM 869 C CA . LEU A 1 122 ? -13.911 -5.111 2.205 1.00 98.31 122 LEU A CA 1
ATOM 870 C C . LEU A 1 122 ? -14.766 -3.836 2.219 1.00 98.31 122 LEU A C 1
ATOM 872 O O . LEU A 1 122 ? -14.255 -2.778 1.847 1.00 98.31 122 LEU A O 1
ATOM 876 N N . PRO A 1 123 ? -16.037 -3.881 2.661 1.00 97.88 123 PRO A N 1
ATOM 877 C CA . PRO A 1 123 ? -16.883 -2.695 2.678 1.00 97.88 123 PRO A CA 1
ATOM 878 C C . PRO A 1 123 ? -16.385 -1.666 3.700 1.00 97.88 123 PRO A C 1
ATOM 880 O O . PRO A 1 123 ? -15.586 -1.967 4.588 1.00 97.88 123 PRO A O 1
ATOM 883 N N . ASN A 1 124 ? -16.898 -0.439 3.604 1.00 97.88 124 ASN A N 1
ATOM 884 C CA . ASN A 1 124 ? -16.550 0.625 4.540 1.00 97.88 124 ASN A CA 1
ATOM 885 C C . ASN A 1 124 ? -16.786 0.194 6.002 1.00 97.88 124 ASN A C 1
ATOM 887 O O . ASN A 1 124 ? -17.807 -0.413 6.321 1.00 97.88 124 ASN A O 1
ATOM 891 N N . ASN A 1 125 ? -15.847 0.529 6.887 1.00 97.81 125 ASN A N 1
ATOM 892 C CA . ASN A 1 125 ? -15.784 0.119 8.295 1.00 97.81 125 ASN A CA 1
ATOM 893 C C . ASN A 1 125 ? -15.555 -1.381 8.566 1.00 97.81 125 ASN A C 1
ATOM 895 O O . ASN A 1 125 ? -15.499 -1.769 9.734 1.00 97.81 125 ASN A O 1
ATOM 899 N N . ALA A 1 126 ? -15.374 -2.231 7.549 1.00 98.38 126 ALA A N 1
ATOM 900 C CA . ALA A 1 126 ? -14.992 -3.624 7.779 1.00 98.38 126 ALA A CA 1
ATOM 901 C C . ALA A 1 126 ? -13.642 -3.712 8.504 1.00 98.38 126 ALA A C 1
ATOM 903 O O . ALA A 1 126 ? -12.735 -2.922 8.243 1.00 98.38 126 ALA A O 1
ATOM 904 N N . ALA A 1 127 ? -13.485 -4.686 9.401 1.00 98.56 127 ALA A N 1
ATOM 905 C CA . ALA A 1 127 ? -12.197 -4.936 10.038 1.00 98.56 127 ALA A CA 1
ATOM 906 C C . ALA A 1 127 ? -11.169 -5.379 8.989 1.00 98.56 127 ALA A C 1
ATOM 908 O O . ALA A 1 127 ? -11.446 -6.279 8.194 1.00 98.56 127 ALA A O 1
ATOM 909 N N . ILE A 1 128 ? -9.984 -4.768 9.012 1.00 98.69 128 ILE A N 1
ATOM 910 C CA . ILE A 1 128 ? -8.872 -5.163 8.150 1.00 98.69 128 ILE A CA 1
ATOM 911 C C . ILE A 1 128 ? -8.250 -6.453 8.691 1.00 98.69 128 ILE A C 1
ATOM 913 O O . ILE A 1 128 ? -7.745 -6.448 9.820 1.00 98.69 128 ILE A O 1
ATOM 917 N N . PRO A 1 129 ? -8.257 -7.554 7.920 1.00 98.50 129 PRO A N 1
ATOM 918 C CA . PRO A 1 129 ? -7.592 -8.779 8.331 1.00 98.50 129 PRO A CA 1
ATOM 919 C C . PRO A 1 129 ? -6.071 -8.578 8.391 1.00 98.50 129 PRO A C 1
ATOM 921 O O . PRO A 1 129 ? -5.469 -7.973 7.501 1.00 98.50 129 PRO A O 1
ATOM 924 N N . ALA A 1 130 ? -5.426 -9.094 9.436 1.00 98.19 130 ALA A N 1
ATOM 925 C CA . ALA A 1 130 ? -3.970 -9.052 9.533 1.00 98.19 130 ALA A CA 1
ATOM 926 C C . ALA A 1 130 ? -3.334 -9.957 8.469 1.00 98.19 130 ALA A C 1
ATOM 928 O O . ALA A 1 130 ? -3.792 -11.076 8.262 1.00 98.19 130 ALA A O 1
ATOM 929 N N . ASN A 1 131 ? -2.228 -9.513 7.869 1.00 98.38 131 ASN A N 1
ATOM 930 C CA . ASN A 1 131 ? -1.425 -10.263 6.889 1.00 98.38 131 ASN A CA 1
ATOM 931 C C . ASN A 1 131 ? -2.084 -10.499 5.525 1.00 98.38 131 ASN A C 1
ATOM 933 O O . ASN A 1 131 ? -1.565 -11.283 4.735 1.00 98.38 131 ASN A O 1
ATOM 937 N N . HIS A 1 132 ? -3.190 -9.818 5.241 1.00 98.69 132 HIS A N 1
ATOM 938 C CA . HIS A 1 132 ? -3.818 -9.836 3.927 1.00 98.69 132 HIS A CA 1
ATOM 939 C C . HIS A 1 132 ? -3.230 -8.751 3.021 1.00 98.69 132 HIS A C 1
ATOM 941 O O . HIS A 1 132 ? -2.914 -7.657 3.494 1.00 98.69 132 HIS A O 1
ATOM 947 N N . LEU A 1 133 ? -3.092 -9.064 1.730 1.00 98.56 133 LEU A N 1
ATOM 948 C CA . LEU A 1 133 ? -2.707 -8.106 0.697 1.00 98.56 133 LEU A CA 1
ATOM 949 C C . LEU A 1 133 ? -3.937 -7.314 0.248 1.00 98.56 133 LEU A C 1
ATOM 951 O O . LEU A 1 133 ? -4.843 -7.862 -0.382 1.00 98.56 133 LEU A O 1
ATOM 955 N N . LEU A 1 134 ? -3.945 -6.024 0.568 1.00 98.56 134 LEU A N 1
ATOM 956 C CA . LEU A 1 134 ? -4.974 -5.084 0.141 1.00 98.56 134 LEU A CA 1
ATOM 957 C C . LEU A 1 134 ? -4.471 -4.280 -1.054 1.00 98.56 134 LEU A C 1
ATOM 959 O O . LEU A 1 134 ? -3.377 -3.726 -0.972 1.00 98.56 134 LEU A O 1
ATOM 963 N N . LEU A 1 135 ? -5.273 -4.178 -2.113 1.00 98.06 135 LEU A N 1
ATOM 964 C CA . LEU A 1 135 ? -4.953 -3.400 -3.314 1.00 98.06 135 LEU A CA 1
ATOM 965 C C . LEU A 1 135 ? -5.854 -2.167 -3.415 1.00 98.06 135 LEU A C 1
ATOM 967 O O . LEU A 1 135 ? -7.074 -2.273 -3.309 1.00 98.06 135 LEU A O 1
ATOM 971 N N . PHE A 1 136 ? -5.260 -1.012 -3.700 1.00 97.69 136 PHE A N 1
ATOM 972 C CA . PHE A 1 136 ? -5.963 0.253 -3.892 1.00 97.69 136 PHE A CA 1
ATOM 973 C C . PHE A 1 136 ? -5.901 0.655 -5.371 1.00 97.69 136 PHE A C 1
ATOM 975 O O . PHE A 1 136 ? -4.877 1.136 -5.846 1.00 97.69 136 PHE A O 1
ATOM 982 N N . PRO A 1 137 ? -6.974 0.430 -6.151 1.00 95.69 137 PRO A N 1
ATOM 983 C CA . PRO A 1 137 ? -6.904 0.551 -7.606 1.00 95.69 137 PRO A CA 1
ATOM 984 C C . PRO A 1 137 ? -6.943 1.997 -8.114 1.00 95.69 137 PRO A C 1
ATOM 986 O O . PRO A 1 137 ? -6.664 2.221 -9.287 1.00 95.69 137 PRO A O 1
ATOM 989 N N . ARG A 1 138 ? -7.360 2.963 -7.285 1.00 96.06 138 ARG A N 1
ATOM 990 C CA . ARG A 1 138 ? -7.569 4.364 -7.676 1.00 96.06 138 ARG A CA 1
ATOM 991 C C . ARG A 1 138 ? -7.262 5.303 -6.516 1.00 96.06 138 ARG A C 1
ATOM 993 O O . ARG A 1 138 ? -7.455 4.939 -5.360 1.00 96.06 138 ARG A O 1
ATOM 1000 N N . SER A 1 139 ? -6.897 6.534 -6.849 1.00 96.56 139 SER A N 1
ATOM 1001 C CA . SER A 1 139 ? -6.766 7.647 -5.905 1.00 96.56 139 SER A CA 1
ATOM 1002 C C . SER A 1 139 ? -8.145 8.241 -5.564 1.00 96.56 139 SER A C 1
ATOM 1004 O O . SER A 1 139 ? -8.467 9.358 -5.961 1.00 96.56 139 SER A O 1
ATOM 1006 N N . ASP A 1 140 ? -8.997 7.478 -4.869 1.00 96.19 140 ASP A N 1
ATOM 1007 C CA . ASP A 1 140 ? -10.405 7.817 -4.579 1.00 96.19 140 ASP A CA 1
ATOM 1008 C C . ASP A 1 140 ? -10.731 7.871 -3.072 1.00 96.19 140 ASP A C 1
ATOM 1010 O O . ASP A 1 140 ? -11.862 7.607 -2.656 1.00 96.19 140 ASP A O 1
ATOM 1014 N N . GLN A 1 141 ? -9.736 8.242 -2.256 1.00 96.69 141 GLN A N 1
ATOM 1015 C CA . GLN A 1 141 ? -9.832 8.380 -0.793 1.00 96.69 141 GLN A CA 1
ATOM 1016 C C . GLN A 1 141 ? -10.060 7.060 -0.033 1.00 96.69 141 GLN A C 1
ATOM 1018 O O . GLN A 1 141 ? -10.407 7.072 1.153 1.00 96.69 141 GLN A O 1
ATOM 1023 N N . ARG A 1 142 ? -9.824 5.911 -0.682 1.00 97.88 142 ARG A N 1
ATOM 1024 C CA . ARG A 1 142 ? -9.735 4.619 0.006 1.00 97.88 142 ARG A CA 1
ATOM 1025 C C . ARG A 1 142 ? -8.491 4.544 0.884 1.00 97.88 142 ARG A C 1
ATOM 1027 O O . ARG A 1 142 ? -7.454 5.147 0.619 1.00 97.88 142 ARG A O 1
ATOM 1034 N N . GLY A 1 143 ? -8.587 3.756 1.942 1.00 98.19 143 GLY A N 1
ATOM 1035 C CA . GLY A 1 143 ? -7.494 3.598 2.890 1.00 98.19 143 GLY A CA 1
ATOM 1036 C C . GLY A 1 143 ? -7.895 2.768 4.092 1.00 98.19 143 GLY A C 1
ATOM 1037 O O . GLY A 1 143 ? -8.892 2.052 4.069 1.00 98.19 143 GLY A O 1
ATOM 1038 N N . ILE A 1 144 ? -7.144 2.881 5.178 1.00 98.69 144 ILE A N 1
ATOM 1039 C CA . ILE A 1 144 ? -7.474 2.218 6.440 1.00 98.69 144 ILE A CA 1
ATOM 1040 C C . ILE A 1 144 ? -7.434 3.217 7.594 1.00 98.69 144 ILE A C 1
ATOM 1042 O O . ILE A 1 144 ? -6.581 4.100 7.642 1.00 98.69 144 ILE A O 1
ATOM 1046 N N . LYS A 1 145 ? -8.353 3.080 8.550 1.00 98.69 145 LYS A N 1
ATOM 1047 C CA . LYS A 1 145 ? -8.359 3.851 9.794 1.00 98.69 145 LYS A CA 1
ATOM 1048 C C . LYS A 1 145 ? -7.798 3.006 10.926 1.00 98.69 145 LYS A C 1
ATOM 1050 O O . LYS A 1 145 ? -8.336 1.942 11.230 1.00 98.69 145 LYS A O 1
ATOM 1055 N N . ALA A 1 146 ? -6.748 3.487 11.575 1.00 98.75 146 ALA A N 1
ATOM 1056 C CA . ALA A 1 146 ? -6.137 2.827 12.716 1.00 98.75 146 ALA A CA 1
ATOM 1057 C C . ALA A 1 146 ? -7.061 2.921 13.943 1.00 98.75 146 ALA A C 1
ATOM 1059 O O . ALA A 1 146 ? -7.386 4.010 14.413 1.00 98.75 146 ALA A O 1
ATOM 1060 N N . THR A 1 147 ? -7.495 1.781 14.483 1.00 98.56 147 THR A N 1
ATOM 1061 C CA . THR A 1 147 ? -8.283 1.730 15.736 1.00 98.56 147 THR A CA 1
ATOM 1062 C C . THR A 1 147 ? -7.395 1.548 16.967 1.00 98.56 147 THR A C 1
ATOM 1064 O O . THR A 1 147 ? -7.754 1.966 18.063 1.00 98.56 147 THR A O 1
ATOM 1067 N N . THR A 1 148 ? -6.205 0.978 16.777 1.00 98.75 148 THR A N 1
ATOM 1068 C CA . THR A 1 148 ? -5.090 0.968 17.734 1.00 98.75 148 THR A CA 1
ATOM 1069 C C . THR A 1 148 ? -3.857 1.560 17.055 1.00 98.75 148 THR A C 1
ATOM 1071 O O . THR A 1 148 ? -3.911 1.887 15.875 1.00 98.75 148 THR A O 1
ATOM 1074 N N . ASN A 1 149 ? -2.722 1.644 17.749 1.00 98.50 149 ASN A N 1
ATOM 1075 C CA . ASN A 1 149 ? -1.447 1.802 17.046 1.00 98.50 149 ASN A CA 1
ATOM 1076 C C . ASN A 1 149 ? -1.239 0.583 16.134 1.00 98.50 149 ASN A C 1
ATOM 1078 O O . ASN A 1 149 ? -1.485 -0.549 16.570 1.00 98.50 149 ASN A O 1
ATOM 1082 N N . ILE A 1 150 ? -0.846 0.819 14.884 1.00 98.75 150 ILE A N 1
ATOM 1083 C CA . ILE A 1 150 ? -0.672 -0.221 13.868 1.00 98.75 150 ILE A CA 1
ATOM 1084 C C . ILE A 1 150 ? 0.686 -0.111 13.185 1.00 98.75 150 ILE A C 1
ATOM 1086 O O . ILE A 1 150 ? 1.261 0.972 13.072 1.00 98.75 150 ILE A O 1
ATOM 1090 N N . ILE A 1 151 ? 1.159 -1.246 12.679 1.00 98.56 151 ILE A N 1
ATOM 1091 C CA . ILE A 1 151 ? 2.268 -1.319 11.730 1.00 98.56 151 ILE A CA 1
ATOM 1092 C C . ILE A 1 151 ? 1.714 -1.853 10.417 1.00 98.56 151 ILE A C 1
ATOM 1094 O O . ILE A 1 151 ? 1.063 -2.902 10.388 1.00 98.56 151 ILE A O 1
ATOM 1098 N N . VAL A 1 152 ? 1.995 -1.142 9.332 1.00 98.56 152 VAL A N 1
ATOM 1099 C CA . VAL A 1 152 ? 1.535 -1.464 7.983 1.00 98.56 152 VAL A CA 1
ATOM 1100 C C . VAL A 1 152 ? 2.753 -1.569 7.081 1.00 98.56 152 VAL A C 1
ATOM 1102 O O . VAL A 1 152 ? 3.614 -0.692 7.088 1.00 98.56 152 VAL A O 1
ATOM 1105 N N . MET A 1 153 ? 2.850 -2.651 6.317 1.00 98.31 153 MET A N 1
ATOM 1106 C CA . MET A 1 153 ? 3.768 -2.698 5.185 1.00 98.31 153 MET A CA 1
ATOM 1107 C C . MET A 1 153 ? 3.082 -2.080 3.977 1.00 98.31 153 MET A C 1
ATOM 1109 O O . MET A 1 153 ? 1.946 -2.441 3.677 1.00 98.31 153 MET A O 1
ATOM 1113 N N . VAL A 1 154 ? 3.774 -1.165 3.309 1.00 97.56 154 VAL A N 1
ATOM 1114 C CA . VAL A 1 154 ? 3.229 -0.371 2.211 1.00 97.56 154 VAL A CA 1
ATOM 1115 C C . VAL A 1 154 ? 4.152 -0.443 1.005 1.00 97.56 154 VAL A C 1
ATOM 1117 O O . VAL A 1 154 ? 5.360 -0.237 1.137 1.00 97.56 154 VAL A O 1
ATOM 1120 N N . ARG A 1 155 ? 3.577 -0.703 -0.168 1.00 95.62 155 ARG A N 1
ATOM 1121 C CA . ARG A 1 155 ? 4.192 -0.450 -1.475 1.00 95.62 155 ARG A CA 1
ATOM 1122 C C . ARG A 1 155 ? 3.306 0.549 -2.212 1.00 95.62 155 ARG A C 1
ATOM 1124 O O . ARG A 1 155 ? 2.097 0.363 -2.215 1.00 95.62 155 ARG A O 1
ATOM 1131 N N . GLY A 1 156 ? 3.887 1.577 -2.821 1.00 94.12 156 GLY A N 1
ATOM 1132 C CA . GLY A 1 156 ? 3.123 2.662 -3.442 1.00 94.12 156 GLY A CA 1
ATOM 1133 C C . GLY A 1 156 ? 3.014 3.918 -2.575 1.00 94.12 156 GLY A C 1
ATOM 1134 O O . GLY A 1 156 ? 3.573 4.001 -1.477 1.00 94.12 156 GLY A O 1
ATOM 1135 N N . GLU A 1 157 ? 2.305 4.914 -3.097 1.00 94.50 157 GLU A N 1
ATOM 1136 C CA . GLU A 1 157 ? 2.133 6.218 -2.457 1.00 94.50 157 GLU A CA 1
ATOM 1137 C C . GLU A 1 157 ? 0.987 6.207 -1.439 1.00 94.50 157 GLU A C 1
ATOM 1139 O O . GLU A 1 157 ? -0.033 5.525 -1.600 1.00 94.50 157 GLU A O 1
ATOM 1144 N N . TYR A 1 158 ? 1.140 6.983 -0.369 1.00 96.62 158 TYR A N 1
ATOM 1145 C CA . TYR A 1 158 ? 0.139 7.109 0.684 1.00 96.62 158 TYR A CA 1
ATOM 1146 C C . TYR A 1 158 ? 0.243 8.461 1.391 1.00 96.62 158 TYR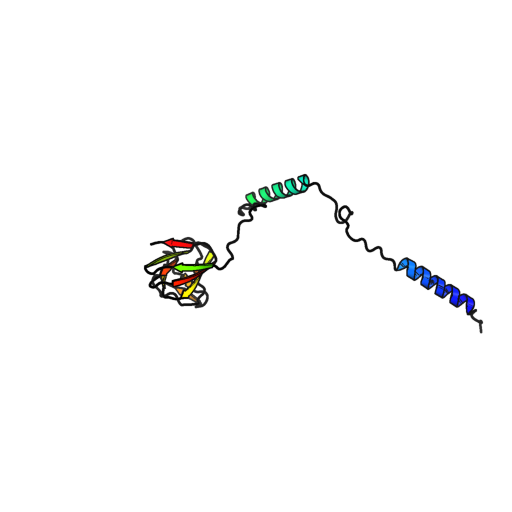 A C 1
ATOM 1148 O O . TYR A 1 158 ? 1.269 9.136 1.336 1.00 96.62 158 TYR A O 1
ATOM 1156 N N . THR A 1 159 ? -0.808 8.838 2.117 1.00 97.94 159 THR A N 1
ATOM 1157 C CA . THR A 1 159 ? -0.799 9.966 3.061 1.00 97.94 159 THR A CA 1
ATOM 1158 C C . THR A 1 159 ? -1.349 9.529 4.415 1.00 97.94 159 THR A C 1
ATOM 1160 O O . THR A 1 159 ? -2.218 8.659 4.499 1.00 97.94 159 THR A O 1
ATOM 1163 N N . ILE A 1 160 ? -0.817 10.112 5.492 1.00 98.12 160 ILE A N 1
ATOM 1164 C CA . ILE A 1 160 ? -1.329 9.923 6.852 1.00 98.12 160 ILE A CA 1
ATOM 1165 C C . ILE A 1 160 ? -2.108 11.173 7.249 1.00 98.12 160 ILE A C 1
ATOM 1167 O O . ILE A 1 160 ? -1.546 12.264 7.327 1.00 98.12 160 ILE A O 1
ATOM 1171 N N . GLU A 1 161 ? -3.390 10.996 7.540 1.00 96.75 161 GLU A N 1
ATOM 1172 C CA . GLU A 1 161 ? -4.320 12.066 7.889 1.00 96.75 161 GLU A CA 1
ATOM 1173 C C . GLU A 1 161 ? -4.821 11.935 9.337 1.00 96.75 161 GLU A C 1
ATOM 1175 O O . GLU A 1 161 ? -4.735 10.849 9.933 1.00 96.75 161 GLU A O 1
ATOM 1180 N N . PRO A 1 162 ? -5.333 13.036 9.925 1.00 92.62 162 PRO A N 1
ATOM 1181 C CA . PRO A 1 162 ? -5.951 13.041 11.243 1.00 92.62 162 PRO A CA 1
ATOM 1182 C C . PRO A 1 162 ? -7.068 12.021 11.466 1.00 92.62 162 PRO A C 1
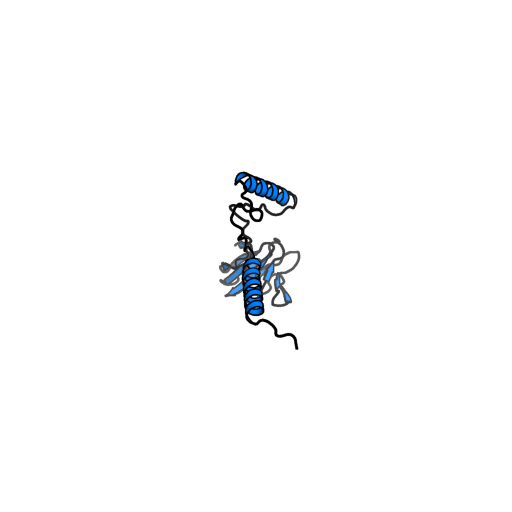ATOM 1184 O O . PRO A 1 162 ? -7.872 11.748 10.545 1.00 92.62 162 PRO A O 1
#

Foldseek 3Di:
DDDDDPVVVVVVVVVVVVVVVVVPPDPPPDPDQCDPVHRDDDPVVVVVVLVVVQVVVVVVPDDGQPVVDGPPQQQDWDKDKAAAQKWKWAAAFKKKAWADAKKFKDQAPVFAWDFPQVRDGRGGRRIDDHGTITHDHHNGRITIHGNHTTMMTMGHDIDMGD

Secondary structure (DSSP, 8-state):
-----HHHHHHHHHHHHHHHHHHT--------TTBTTB----HHHHHHHHHHHHHHHHTTTPPP--SSS--------EEEEE-TT-EEEE-TTEEEEEEES-EEEE-BTTB-EEETTTTEEE-TTPBPPTT--EEE-SSSS-EEEESS-EEEEEES-EEEE-

pLDDT: mean 86.26, std 14.33, range [50.34, 98.75]